Protein AF-A0A316HNI2-F1 (afdb_monomer_lite)

Foldseek 3Di:
DPFCPPPDPVVVLVVLVVLLVVLVVQVVCQPVCCDDLLNVDDSVLSNLLSVLSNQLSVQLNVLVPDTDLSSLVSNLVSLVSNLVSLVVVLVSQCVVPNPVSCVPPSVVSVVSSVVSVVVSVVSVVVSVVVVVVVVVVVVVVVVVVD

Organism: NCBI:txid531938

Radius of gyration: 19.36 Å; chains: 1; bounding box: 36×26×70 Å

Structure (mmCIF, N/CA/C/O backbone):
data_AF-A0A316HNI2-F1
#
_entry.id   AF-A0A316HNI2-F1
#
loop_
_atom_site.group_PDB
_atom_site.id
_atom_site.type_symbol
_atom_site.label_atom_id
_atom_site.label_alt_id
_atom_site.label_comp_id
_atom_site.label_asym_id
_atom_site.label_entity_id
_atom_site.label_seq_id
_atom_site.pdbx_PDB_ins_code
_atom_site.Cartn_x
_atom_site.Cartn_y
_atom_site.Cartn_z
_atom_site.occupancy
_atom_site.B_iso_or_equiv
_atom_site.auth_seq_id
_atom_site.auth_comp_id
_atom_site.auth_asym_id
_atom_site.auth_atom_id
_atom_site.pdbx_PDB_model_num
ATOM 1 N N . MET A 1 1 ? -20.337 -5.136 23.958 1.00 41.50 1 MET A N 1
ATOM 2 C CA . MET A 1 1 ? -19.452 -5.402 22.804 1.00 41.50 1 MET A CA 1
ATOM 3 C C . MET A 1 1 ? -19.250 -4.070 22.103 1.00 41.50 1 MET A C 1
ATOM 5 O O . MET A 1 1 ? -20.216 -3.534 21.580 1.00 41.50 1 MET A O 1
ATOM 9 N N . LEU A 1 2 ? -18.071 -3.454 22.228 1.00 43.50 2 LEU A N 1
ATOM 10 C CA . LEU A 1 2 ? -17.827 -2.126 21.659 1.00 43.50 2 LEU A CA 1
ATOM 11 C C . LEU A 1 2 ? -17.688 -2.287 20.137 1.00 43.50 2 LEU A C 1
ATOM 13 O O . LEU A 1 2 ? -16.615 -2.616 19.632 1.00 43.50 2 LEU A O 1
ATOM 17 N N . VAL A 1 3 ? -18.798 -2.158 19.410 1.00 47.59 3 VAL A N 1
ATOM 18 C CA . VAL A 1 3 ? -18.786 -2.119 17.947 1.00 47.59 3 VAL A CA 1
ATOM 19 C C . VAL A 1 3 ? -18.242 -0.749 17.568 1.00 47.59 3 VAL A C 1
ATOM 21 O O . VAL A 1 3 ? -18.985 0.222 17.462 1.00 47.59 3 VAL A O 1
ATOM 24 N N . ILE A 1 4 ? -16.923 -0.658 17.401 1.00 48.28 4 ILE A N 1
ATOM 25 C CA . ILE A 1 4 ? -16.291 0.483 16.741 1.00 48.28 4 ILE A CA 1
ATOM 26 C C . ILE A 1 4 ? -16.686 0.377 15.268 1.00 48.28 4 ILE A C 1
ATOM 28 O O . ILE A 1 4 ? -15.958 -0.168 14.440 1.00 48.28 4 ILE A O 1
ATOM 32 N N . ARG A 1 5 ? -17.895 0.841 14.941 1.00 47.28 5 ARG A N 1
ATOM 33 C CA . ARG A 1 5 ? -18.292 1.118 13.565 1.00 47.28 5 ARG A CA 1
ATOM 34 C C . ARG A 1 5 ? -17.558 2.399 13.189 1.00 47.28 5 ARG A C 1
ATOM 36 O O . ARG A 1 5 ? -18.071 3.499 13.357 1.00 47.28 5 ARG A O 1
ATOM 43 N N . SER A 1 6 ? -16.298 2.253 12.789 1.00 49.81 6 SER A N 1
ATOM 44 C CA . SER A 1 6 ? -15.567 3.353 12.173 1.00 49.81 6 SER A CA 1
ATOM 45 C C . SER A 1 6 ? -16.362 3.763 10.937 1.00 49.81 6 SER A C 1
ATOM 47 O O . SER A 1 6 ? -16.670 2.915 10.094 1.00 49.81 6 SER A O 1
ATOM 49 N N . GLY A 1 7 ? -16.758 5.034 10.865 1.00 53.22 7 GLY A N 1
ATOM 50 C CA . GLY A 1 7 ? -17.270 5.658 9.651 1.00 53.22 7 GLY A CA 1
ATOM 51 C C . GLY A 1 7 ? -16.155 5.702 8.613 1.00 53.22 7 GLY A C 1
ATOM 52 O O . GLY A 1 7 ? -15.604 6.760 8.334 1.00 53.22 7 GLY A O 1
ATOM 53 N N . ARG A 1 8 ? -15.751 4.536 8.102 1.00 66.00 8 ARG A N 1
ATOM 54 C CA . ARG A 1 8 ? -14.724 4.439 7.074 1.00 66.00 8 ARG A CA 1
ATOM 55 C C . ARG A 1 8 ? -15.312 4.961 5.777 1.00 66.00 8 ARG A C 1
ATOM 57 O O . ARG A 1 8 ? -16.407 4.562 5.376 1.00 66.00 8 ARG A O 1
ATOM 64 N N . HIS A 1 9 ? -14.585 5.870 5.137 1.00 72.31 9 HIS A N 1
ATOM 65 C CA . HIS A 1 9 ? -15.043 6.472 3.898 1.00 72.31 9 HIS A CA 1
ATOM 66 C C . HIS A 1 9 ? -15.122 5.395 2.802 1.00 72.31 9 HIS A C 1
ATOM 68 O O . HIS A 1 9 ? -14.130 4.705 2.560 1.00 72.31 9 HIS A O 1
ATOM 74 N N . PRO A 1 10 ? -16.257 5.265 2.087 1.00 78.69 10 PRO A N 1
ATOM 75 C CA . PRO A 1 10 ? -16.427 4.264 1.025 1.00 78.69 10 PRO A CA 1
ATOM 76 C C . PRO A 1 10 ? -15.368 4.396 -0.079 1.00 78.69 10 PRO A C 1
ATOM 78 O O . PRO A 1 10 ? -14.983 3.413 -0.706 1.00 78.69 10 PRO A O 1
ATOM 81 N N . HIS A 1 11 ? -14.840 5.607 -0.259 1.00 80.69 11 HIS A N 1
ATOM 82 C CA . HIS A 1 11 ? -13.741 5.900 -1.167 1.00 80.69 11 HIS A CA 1
ATOM 83 C C . HIS A 1 11 ? -12.456 5.121 -0.839 1.00 80.69 11 HIS A C 1
ATOM 85 O O . HIS A 1 11 ? -11.773 4.659 -1.746 1.00 80.69 11 HIS A O 1
ATOM 91 N N . GLU A 1 12 ? -12.118 4.944 0.440 1.00 81.38 12 GLU A N 1
ATOM 92 C CA . GLU A 1 12 ? -10.902 4.232 0.849 1.00 81.38 12 GLU A CA 1
ATOM 93 C C . GLU A 1 12 ? -10.992 2.739 0.516 1.00 81.38 12 GLU A C 1
ATOM 95 O O . GLU A 1 12 ? -10.063 2.160 -0.044 1.00 81.38 12 GLU A O 1
ATOM 100 N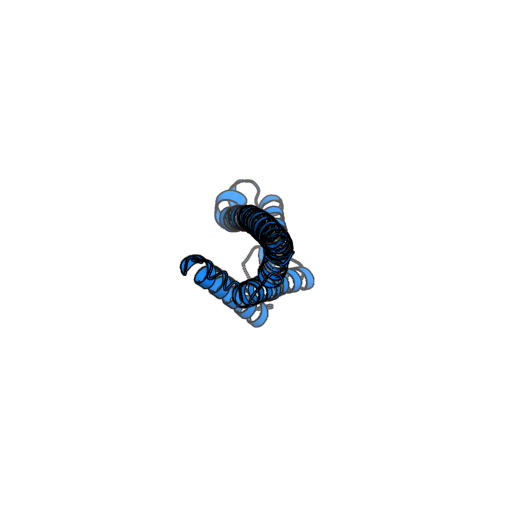 N . VAL A 1 13 ? -12.153 2.134 0.778 1.00 83.81 13 VAL A N 1
ATOM 101 C CA . VAL A 1 13 ? -12.421 0.732 0.431 1.00 83.81 13 VAL A CA 1
ATOM 102 C C . VAL A 1 13 ? -12.376 0.537 -1.082 1.00 83.81 13 VAL A C 1
ATOM 104 O O . VAL A 1 13 ? -11.773 -0.418 -1.565 1.00 83.81 13 VAL A O 1
ATOM 107 N N . MET A 1 14 ? -12.968 1.464 -1.839 1.00 86.06 14 MET A N 1
ATOM 108 C CA . MET A 1 14 ? -12.958 1.413 -3.298 1.00 86.06 14 MET A CA 1
ATOM 109 C C . MET A 1 14 ? -11.539 1.540 -3.864 1.00 86.06 14 MET A C 1
ATOM 111 O O . MET A 1 14 ? -11.175 0.806 -4.777 1.00 86.06 14 MET A O 1
ATOM 115 N N . LEU A 1 15 ? -10.707 2.403 -3.281 1.00 85.19 15 LEU A N 1
ATOM 116 C CA . LEU A 1 15 ? -9.306 2.556 -3.665 1.00 85.19 15 LEU A CA 1
ATOM 117 C C . LEU A 1 15 ? -8.488 1.287 -3.371 1.00 85.19 15 LEU A C 1
ATOM 119 O O . LEU A 1 15 ? -7.745 0.836 -4.240 1.00 85.19 15 LEU A O 1
ATOM 123 N N . LEU A 1 16 ? -8.677 0.653 -2.208 1.00 86.38 16 LEU A N 1
ATOM 124 C CA . LEU A 1 16 ? -8.052 -0.639 -1.896 1.00 86.38 16 LEU A CA 1
ATOM 125 C C . LEU A 1 16 ? -8.493 -1.748 -2.861 1.00 86.38 16 LEU A C 1
ATOM 127 O O . LEU A 1 16 ? -7.660 -2.539 -3.301 1.00 86.38 16 LEU A O 1
ATOM 131 N N . LEU A 1 17 ? -9.774 -1.789 -3.236 1.00 88.75 17 LEU A N 1
ATOM 132 C CA . LEU A 1 17 ? -10.282 -2.738 -4.230 1.00 88.75 17 LEU A CA 1
ATOM 133 C C . LEU A 1 17 ? -9.667 -2.503 -5.612 1.00 88.75 17 LEU A C 1
ATOM 135 O O . LEU A 1 17 ? -9.258 -3.461 -6.264 1.00 88.75 17 LEU A O 1
ATOM 139 N N . LEU A 1 18 ? -9.539 -1.247 -6.045 1.00 87.56 18 LEU A N 1
ATOM 140 C CA . LEU A 1 18 ? -8.876 -0.915 -7.308 1.00 87.56 18 LEU A CA 1
ATOM 141 C C . LEU A 1 18 ? -7.407 -1.351 -7.308 1.00 87.56 18 LEU A C 1
ATOM 143 O O . LEU A 1 18 ? -6.938 -1.902 -8.301 1.00 87.56 18 LEU A O 1
ATOM 147 N N . ILE A 1 19 ? -6.691 -1.171 -6.194 1.00 86.38 19 ILE A N 1
ATOM 148 C CA . ILE A 1 19 ? -5.304 -1.640 -6.049 1.00 86.38 19 ILE A CA 1
ATOM 149 C C . ILE A 1 19 ? -5.237 -3.168 -6.091 1.00 86.38 19 ILE A C 1
ATOM 151 O O . ILE A 1 19 ? -4.370 -3.723 -6.765 1.00 86.38 19 ILE A O 1
ATOM 155 N N . LEU A 1 20 ? -6.160 -3.850 -5.409 1.00 89.12 20 LEU A N 1
ATOM 156 C CA . LEU A 1 20 ? -6.257 -5.308 -5.431 1.00 89.12 20 LEU A CA 1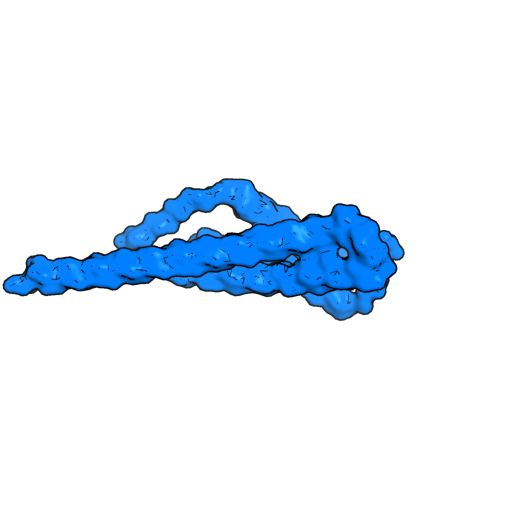
ATOM 157 C C . LEU A 1 20 ? -6.453 -5.816 -6.868 1.00 89.12 20 LEU A C 1
ATOM 159 O O . LEU A 1 20 ? -5.734 -6.710 -7.317 1.00 89.12 20 LEU A O 1
ATOM 163 N N . MET A 1 21 ? -7.375 -5.199 -7.613 1.00 89.50 21 MET A N 1
ATOM 164 C CA . MET A 1 21 ? -7.615 -5.516 -9.021 1.00 89.50 21 MET A CA 1
ATOM 165 C C . MET A 1 21 ? -6.402 -5.197 -9.900 1.00 89.50 21 MET A C 1
ATOM 167 O O . MET A 1 21 ? -6.075 -5.986 -10.783 1.00 89.50 21 MET A O 1
ATOM 171 N N . ALA A 1 22 ? -5.701 -4.087 -9.652 1.00 86.12 22 ALA A N 1
ATOM 172 C CA . ALA A 1 22 ? -4.483 -3.731 -10.377 1.00 86.12 22 ALA A CA 1
ATOM 173 C C . ALA A 1 22 ? -3.351 -4.744 -10.135 1.00 86.12 22 ALA A C 1
ATOM 175 O O . ALA A 1 22 ? -2.681 -5.145 -11.086 1.00 86.12 22 ALA A O 1
ATOM 176 N N . GLY A 1 23 ? -3.170 -5.207 -8.893 1.00 84.56 23 GLY A N 1
ATOM 177 C CA . GLY A 1 23 ? -2.223 -6.271 -8.549 1.00 84.56 23 GLY A CA 1
ATOM 178 C C . GLY A 1 23 ? -2.564 -7.594 -9.237 1.00 84.56 23 GLY A C 1
ATOM 179 O O . GLY A 1 23 ? -1.697 -8.221 -9.842 1.00 84.56 23 GLY A O 1
ATOM 180 N N . PHE A 1 24 ? -3.841 -7.985 -9.219 1.00 89.25 24 PHE A N 1
ATOM 181 C CA . PHE A 1 24 ? -4.314 -9.207 -9.875 1.00 89.25 24 PHE A CA 1
ATOM 182 C C . PHE A 1 24 ? -4.152 -9.161 -11.402 1.00 89.25 24 PHE A C 1
ATOM 184 O O . PHE A 1 24 ? -3.643 -10.108 -12.008 1.00 89.25 24 PHE A O 1
ATOM 191 N N . ASN A 1 25 ? -4.546 -8.050 -12.030 1.00 86.19 25 ASN A N 1
ATOM 192 C CA . ASN A 1 25 ? -4.396 -7.846 -13.469 1.00 86.19 25 ASN A CA 1
ATOM 193 C C . ASN A 1 25 ? -2.909 -7.833 -13.861 1.00 86.19 25 ASN A C 1
ATOM 195 O O . ASN A 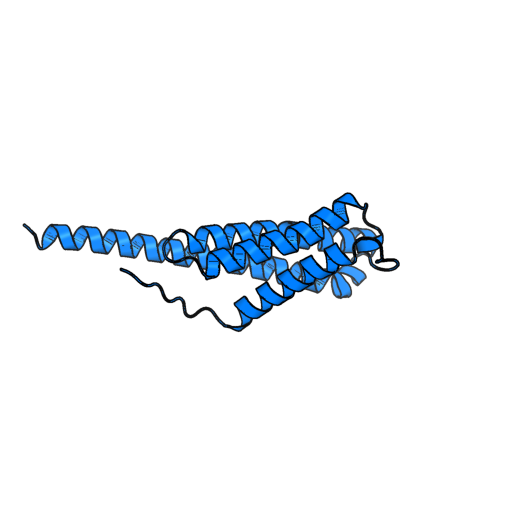1 25 ? -2.502 -8.530 -14.787 1.00 86.19 25 ASN A O 1
ATOM 199 N N . GLY A 1 26 ? -2.076 -7.135 -13.086 1.00 83.00 26 GLY A N 1
ATOM 200 C CA . GLY A 1 26 ? -0.632 -7.095 -13.288 1.00 83.00 26 GLY A CA 1
ATOM 201 C C . GLY A 1 26 ? 0.048 -8.460 -13.191 1.00 83.00 26 GLY A C 1
ATOM 202 O O . GLY A 1 26 ? 0.873 -8.775 -14.041 1.00 83.00 26 GLY A O 1
ATOM 203 N N . LEU A 1 27 ? -0.344 -9.309 -12.233 1.00 85.88 27 LEU A N 1
ATOM 204 C CA . LEU A 1 27 ? 0.128 -10.700 -12.156 1.00 85.88 27 LEU A CA 1
ATOM 205 C C . LEU A 1 27 ? -0.342 -11.538 -13.350 1.00 85.88 27 LEU A C 1
ATOM 207 O O . LEU A 1 27 ? 0.437 -12.299 -13.912 1.00 85.88 27 LEU A O 1
ATOM 211 N N . SER A 1 28 ? -1.596 -11.372 -13.772 1.00 84.31 28 SER A N 1
ATOM 212 C CA . SER A 1 28 ? -2.173 -12.109 -14.909 1.00 84.31 28 SER A CA 1
ATOM 213 C C . SER A 1 28 ? -1.557 -11.705 -16.259 1.00 84.31 28 SER A C 1
ATOM 215 O O . SER A 1 28 ? -1.569 -12.473 -17.227 1.00 84.31 28 SER A O 1
ATOM 217 N N . ALA A 1 29 ? -1.017 -10.487 -16.325 1.00 80.56 29 ALA A N 1
ATOM 218 C CA . ALA A 1 29 ? -0.332 -9.919 -17.478 1.00 80.56 29 ALA A CA 1
ATOM 219 C C . ALA A 1 29 ? 1.203 -9.923 -17.342 1.00 80.56 29 ALA A C 1
ATOM 221 O O . ALA A 1 29 ? 1.883 -9.460 -18.263 1.00 80.56 29 ALA A O 1
ATOM 222 N N . ALA A 1 30 ? 1.755 -10.443 -16.238 1.00 67.88 30 ALA A N 1
ATOM 223 C CA . ALA A 1 30 ? 3.190 -10.513 -15.985 1.00 67.88 30 ALA A CA 1
ATOM 224 C C . ALA A 1 30 ? 3.855 -11.367 -17.076 1.00 67.88 30 ALA A C 1
ATOM 226 O O . ALA A 1 30 ? 3.705 -12.585 -17.110 1.00 67.88 30 ALA A O 1
ATOM 227 N N . GLY A 1 31 ? 4.527 -10.708 -18.022 1.00 62.69 31 GLY A N 1
ATOM 228 C CA . GLY A 1 31 ? 5.104 -11.334 -19.219 1.00 62.69 31 GLY A CA 1
ATOM 229 C C . GLY A 1 31 ? 4.603 -10.767 -20.553 1.00 62.69 31 GLY A C 1
ATOM 230 O O . GLY A 1 31 ? 5.212 -11.032 -21.581 1.00 62.69 31 GLY A O 1
ATOM 231 N N . ARG A 1 32 ? 3.540 -9.947 -20.557 1.00 68.00 32 ARG A N 1
ATOM 232 C CA . ARG A 1 32 ? 3.032 -9.240 -21.758 1.00 68.00 32 ARG A CA 1
ATOM 233 C C . ARG A 1 32 ? 3.327 -7.734 -21.754 1.00 68.00 32 ARG A C 1
ATOM 235 O O . ARG A 1 32 ? 2.981 -7.023 -22.693 1.00 68.00 32 ARG A O 1
ATOM 242 N N . THR A 1 33 ? 3.956 -7.227 -20.697 1.00 61.28 33 THR A N 1
ATOM 243 C CA . THR A 1 33 ? 4.268 -5.806 -20.488 1.00 61.28 33 THR A CA 1
ATOM 244 C C . THR A 1 33 ? 5.524 -5.389 -21.253 1.00 61.28 33 THR A C 1
ATOM 246 O O . THR A 1 33 ? 6.593 -5.248 -20.671 1.00 61.28 33 THR A O 1
ATOM 249 N N . GLY A 1 34 ? 5.395 -5.201 -22.568 1.00 54.59 34 GLY A N 1
ATOM 250 C CA . GLY A 1 34 ? 6.530 -4.907 -23.451 1.00 54.59 34 GLY A CA 1
ATOM 251 C C . GLY A 1 34 ? 7.103 -3.483 -23.381 1.00 54.59 34 GLY A C 1
ATOM 252 O O . GLY A 1 34 ? 8.209 -3.291 -23.857 1.00 54.59 34 GLY A O 1
ATOM 253 N N . ASN A 1 35 ? 6.401 -2.494 -22.798 1.00 56.41 35 ASN A N 1
ATOM 254 C CA . ASN A 1 35 ? 6.771 -1.066 -22.927 1.00 56.41 35 ASN A CA 1
ATOM 255 C C . ASN A 1 35 ? 6.566 -0.201 -21.663 1.00 56.41 35 ASN A C 1
ATOM 257 O O . ASN A 1 35 ? 6.395 1.013 -21.754 1.00 56.41 35 ASN A O 1
ATOM 261 N N . THR A 1 36 ? 6.561 -0.785 -20.465 1.00 70.81 36 THR A N 1
ATOM 262 C CA . THR A 1 36 ? 6.483 -0.005 -19.215 1.00 70.81 36 THR A CA 1
ATOM 263 C C . THR A 1 36 ? 7.833 0.018 -18.502 1.00 70.81 36 THR A C 1
ATOM 265 O O . THR A 1 36 ? 8.639 -0.890 -18.671 1.00 70.81 36 THR A O 1
ATOM 268 N N . VAL A 1 37 ? 8.074 1.014 -17.641 1.00 68.38 37 VAL A N 1
ATOM 269 C CA . VAL A 1 37 ? 9.254 1.030 -16.743 1.00 68.38 37 VAL A CA 1
ATOM 270 C C . VAL A 1 37 ? 9.304 -0.241 -15.878 1.00 68.38 37 VAL A C 1
ATOM 272 O O . VAL A 1 37 ? 10.375 -0.754 -15.568 1.00 68.38 37 VAL A O 1
ATOM 275 N N . LEU A 1 38 ? 8.144 -0.825 -15.560 1.00 68.69 38 LEU A N 1
ATOM 276 C CA . LEU A 1 38 ? 8.070 -2.143 -14.926 1.00 68.69 38 LEU A CA 1
ATOM 277 C C . LEU A 1 38 ? 8.559 -3.276 -15.837 1.00 68.69 38 LEU A C 1
ATOM 279 O O . LEU A 1 38 ? 9.186 -4.201 -15.341 1.00 68.69 38 LEU A O 1
ATOM 283 N N . GLY A 1 39 ? 8.329 -3.198 -17.147 1.00 69.06 39 GLY A N 1
ATOM 284 C CA . GLY A 1 39 ? 8.865 -4.147 -18.126 1.00 69.06 39 GLY A CA 1
ATOM 285 C C . GLY A 1 39 ? 10.392 -4.114 -18.251 1.00 69.06 39 GLY A C 1
ATOM 286 O O . GLY A 1 39 ? 10.977 -5.103 -18.677 1.00 69.06 39 GLY A O 1
ATOM 287 N N . SER A 1 40 ? 11.046 -3.021 -17.836 1.00 72.19 40 SER A N 1
ATOM 288 C CA . SER A 1 40 ? 12.513 -2.968 -17.721 1.00 72.19 40 SER A CA 1
ATOM 289 C C . SER A 1 40 ? 13.067 -3.559 -16.419 1.00 72.19 40 SER A C 1
ATOM 291 O O . SER A 1 40 ? 14.278 -3.741 -16.303 1.00 72.19 40 SER A O 1
ATOM 293 N N . LEU A 1 41 ? 12.212 -3.867 -15.434 1.00 72.50 41 LEU A N 1
ATOM 294 C CA . LEU A 1 41 ? 12.633 -4.554 -14.213 1.00 72.50 41 LEU A CA 1
ATOM 295 C C . LEU A 1 41 ? 12.801 -6.051 -14.473 1.00 72.50 41 LEU A C 1
ATOM 297 O O . LEU A 1 41 ? 12.141 -6.640 -15.329 1.00 72.50 41 LEU A O 1
ATOM 301 N N . SER A 1 42 ? 13.664 -6.692 -13.684 1.00 80.06 42 SER A N 1
ATOM 302 C CA . SER A 1 42 ? 13.813 -8.140 -13.752 1.00 80.06 42 SER A CA 1
ATOM 303 C C . SER A 1 42 ? 12.485 -8.841 -13.398 1.00 80.06 42 SER A C 1
ATOM 305 O O . SER A 1 42 ? 11.739 -8.357 -12.538 1.00 80.06 42 SER A O 1
ATOM 307 N N . PRO A 1 43 ? 12.184 -10.007 -14.003 1.00 81.69 43 PRO A N 1
ATOM 308 C CA . PRO A 1 43 ? 10.966 -10.768 -13.717 1.00 81.69 43 PRO A CA 1
ATOM 309 C C . PRO A 1 43 ? 10.626 -10.964 -12.224 1.00 81.69 43 PRO A C 1
ATOM 311 O O . PRO A 1 43 ? 9.459 -10.784 -11.868 1.00 81.69 43 PRO A O 1
ATOM 314 N N . PRO A 1 44 ? 11.580 -11.269 -11.312 1.00 82.94 44 PRO A N 1
ATOM 315 C CA . PRO A 1 44 ? 11.255 -11.404 -9.891 1.00 82.94 44 PRO A CA 1
ATOM 316 C C . PRO A 1 44 ? 10.791 -10.087 -9.260 1.00 82.94 44 PRO A C 1
ATOM 318 O O . PRO A 1 44 ? 9.897 -10.102 -8.418 1.00 82.94 44 PRO A O 1
ATOM 321 N N . TRP A 1 45 ? 11.333 -8.944 -9.687 1.00 82.12 45 TRP A N 1
ATOM 322 C CA . TRP A 1 45 ? 10.915 -7.634 -9.184 1.00 82.12 45 TRP A CA 1
ATOM 323 C C . TRP A 1 45 ? 9.480 -7.300 -9.582 1.00 82.12 45 TRP A C 1
ATOM 325 O O . TRP A 1 45 ? 8.710 -6.791 -8.769 1.00 82.12 45 TRP A O 1
ATOM 335 N N . LEU A 1 46 ? 9.108 -7.624 -10.820 1.00 83.31 46 LEU A N 1
ATOM 336 C CA . LEU A 1 46 ? 7.755 -7.421 -11.324 1.00 83.31 46 LEU A CA 1
ATOM 337 C C . LEU A 1 46 ? 6.740 -8.282 -10.552 1.00 83.31 46 LEU A C 1
ATOM 339 O O . LEU A 1 46 ? 5.691 -7.781 -10.142 1.00 83.31 46 LEU A O 1
ATOM 343 N N . LEU A 1 47 ? 7.085 -9.544 -10.273 1.00 85.25 47 LEU A N 1
ATOM 344 C CA . LEU A 1 47 ? 6.279 -10.425 -9.424 1.00 85.25 47 LEU A CA 1
ATOM 345 C C . LEU A 1 47 ? 6.155 -9.884 -7.999 1.00 85.25 47 LEU A C 1
ATOM 347 O O . LEU A 1 47 ? 5.045 -9.805 -7.480 1.00 85.25 47 LEU A O 1
ATOM 351 N N . MET A 1 48 ? 7.263 -9.468 -7.380 1.00 85.44 48 MET A N 1
ATOM 352 C CA . MET A 1 48 ? 7.252 -8.886 -6.034 1.00 85.44 48 MET A CA 1
ATOM 353 C C . MET A 1 48 ? 6.392 -7.625 -5.961 1.00 85.44 48 MET A C 1
ATOM 355 O O . MET A 1 48 ? 5.668 -7.441 -4.984 1.00 85.44 48 MET A O 1
ATOM 359 N N . PHE A 1 49 ? 6.432 -6.777 -6.991 1.00 86.25 49 PHE A N 1
ATOM 360 C CA . PHE A 1 49 ? 5.624 -5.567 -7.043 1.00 86.25 49 PHE A CA 1
ATOM 361 C C . PHE A 1 49 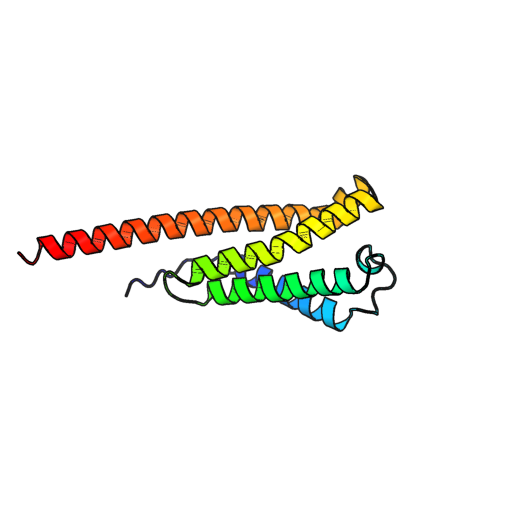? 4.131 -5.898 -7.069 1.00 86.25 49 PHE A C 1
ATOM 363 O O . PHE A 1 49 ? 3.398 -5.495 -6.166 1.00 86.25 49 PHE A O 1
ATOM 370 N N . TYR A 1 50 ? 3.675 -6.683 -8.049 1.00 87.50 50 TYR A N 1
ATOM 371 C CA . TYR A 1 50 ? 2.250 -6.989 -8.180 1.00 87.50 50 TYR A CA 1
ATOM 372 C C . TYR A 1 50 ? 1.723 -7.906 -7.069 1.00 87.50 50 TYR A C 1
ATOM 374 O O . TYR A 1 50 ? 0.598 -7.711 -6.605 1.00 87.50 50 TYR A O 1
ATOM 382 N N . ALA A 1 51 ? 2.531 -8.850 -6.578 1.00 88.12 51 ALA A N 1
ATOM 383 C CA . ALA A 1 51 ? 2.182 -9.652 -5.409 1.00 88.12 51 ALA A CA 1
ATOM 384 C C . ALA A 1 51 ? 2.099 -8.790 -4.143 1.00 88.12 51 ALA A C 1
ATOM 386 O O . ALA A 1 51 ? 1.169 -8.953 -3.360 1.00 88.12 51 ALA A O 1
ATOM 387 N N . GLY A 1 52 ? 3.012 -7.832 -3.961 1.00 87.25 52 GLY A N 1
ATOM 388 C CA . GLY A 1 52 ? 2.975 -6.889 -2.844 1.00 87.25 52 GLY A CA 1
ATOM 389 C C . GLY A 1 52 ? 1.734 -5.994 -2.869 1.00 87.25 52 GLY A C 1
ATOM 390 O O . GLY A 1 52 ? 1.102 -5.807 -1.830 1.00 87.25 52 GLY A O 1
ATOM 391 N N . LEU A 1 53 ? 1.331 -5.510 -4.052 1.00 86.50 53 LEU A N 1
ATOM 392 C CA . LEU A 1 53 ? 0.062 -4.795 -4.243 1.00 86.50 53 LEU A CA 1
ATOM 393 C C . LEU A 1 53 ? -1.137 -5.659 -3.836 1.00 86.50 53 LEU A C 1
ATOM 395 O O . LEU A 1 53 ? -1.984 -5.218 -3.061 1.00 86.50 53 LEU A O 1
ATOM 399 N N . LEU A 1 54 ? -1.191 -6.893 -4.344 1.00 89.50 54 LEU A N 1
ATOM 400 C CA . LEU A 1 54 ? -2.298 -7.816 -4.111 1.00 89.50 54 LEU A CA 1
ATOM 401 C C . LEU A 1 54 ? -2.408 -8.203 -2.630 1.00 89.50 54 LEU A C 1
ATOM 403 O O . LEU A 1 54 ? -3.477 -8.096 -2.032 1.00 89.50 54 LEU A O 1
ATOM 407 N N . VAL A 1 55 ? -1.297 -8.621 -2.022 1.00 90.00 55 VAL A N 1
ATOM 408 C CA . VAL A 1 55 ? -1.250 -9.037 -0.616 1.00 90.00 55 VAL A CA 1
ATOM 409 C C . VAL A 1 55 ? -1.492 -7.844 0.302 1.00 90.00 55 VAL A C 1
ATOM 411 O O . VAL A 1 55 ? -2.310 -7.939 1.211 1.00 90.00 55 VAL A O 1
ATOM 414 N N . GLY A 1 56 ? -0.841 -6.706 0.054 1.00 88.56 56 GLY A N 1
ATOM 415 C CA . GLY A 1 56 ? -0.989 -5.511 0.882 1.00 88.56 56 GLY A CA 1
ATOM 416 C C . GLY A 1 56 ? -2.417 -4.961 0.872 1.00 88.56 56 GLY A C 1
ATOM 417 O O . GLY A 1 56 ? -2.994 -4.737 1.938 1.00 88.56 56 GLY A O 1
ATOM 418 N N . ALA A 1 57 ? -3.028 -4.827 -0.311 1.00 87.38 57 ALA A N 1
ATOM 419 C CA . ALA A 1 57 ? -4.421 -4.398 -0.434 1.00 87.38 57 ALA A CA 1
ATOM 420 C C . ALA A 1 57 ? -5.397 -5.429 0.149 1.00 87.38 57 ALA A C 1
ATOM 422 O O . ALA A 1 57 ? -6.326 -5.055 0.864 1.00 87.38 57 ALA A O 1
ATOM 423 N N . GLY A 1 58 ? -5.167 -6.724 -0.086 1.00 88.00 58 GLY A N 1
ATOM 424 C CA . GLY A 1 58 ? -5.987 -7.798 0.475 1.00 88.00 58 GLY A CA 1
ATOM 425 C C . GLY A 1 58 ? -5.962 -7.801 2.003 1.00 88.00 58 GLY A C 1
ATOM 426 O O . GLY A 1 58 ? -7.013 -7.829 2.640 1.00 88.00 58 GLY A O 1
ATOM 427 N N . MET A 1 59 ? -4.777 -7.681 2.605 1.00 88.56 59 MET A N 1
ATOM 428 C CA . MET A 1 59 ? -4.631 -7.564 4.057 1.00 88.56 59 MET A CA 1
ATOM 429 C C . MET A 1 59 ? -5.278 -6.286 4.590 1.00 88.56 59 MET A C 1
ATOM 431 O O . MET A 1 59 ? -5.960 -6.342 5.610 1.00 88.56 59 MET A O 1
ATOM 435 N N . ALA A 1 60 ? -5.135 -5.154 3.897 1.00 85.62 60 ALA A N 1
ATOM 436 C CA . ALA A 1 60 ? -5.796 -3.916 4.292 1.00 85.62 60 ALA A CA 1
ATOM 437 C C . ALA A 1 60 ? -7.328 -4.064 4.302 1.00 85.62 60 ALA A C 1
ATOM 439 O O . ALA A 1 60 ? -7.967 -3.710 5.290 1.00 85.62 60 ALA A O 1
ATOM 440 N N . ILE A 1 61 ? -7.914 -4.683 3.271 1.00 86.25 61 ILE A N 1
ATOM 441 C CA . ILE A 1 61 ? -9.356 -4.979 3.201 1.00 86.25 61 ILE A CA 1
ATOM 442 C C . ILE A 1 61 ? -9.780 -5.922 4.333 1.00 86.25 61 ILE A C 1
ATOM 444 O O . ILE A 1 61 ? -10.780 -5.674 5.006 1.00 86.25 61 ILE A O 1
ATOM 448 N N . VAL A 1 62 ? -9.012 -6.981 4.595 1.00 87.00 62 VAL A N 1
ATOM 449 C CA . VAL A 1 62 ? -9.294 -7.908 5.701 1.00 87.00 62 VAL A CA 1
ATOM 450 C C . VAL A 1 62 ? -9.241 -7.182 7.049 1.00 87.00 62 VAL A C 1
ATOM 452 O O . VAL A 1 62 ? -10.133 -7.363 7.875 1.00 87.00 62 VAL A O 1
ATOM 455 N N . GLY A 1 63 ? -8.257 -6.305 7.260 1.00 82.62 63 GLY A N 1
ATOM 456 C CA . GLY A 1 63 ? -8.167 -5.448 8.444 1.00 82.62 63 GLY A CA 1
ATOM 457 C C . GLY A 1 63 ? -9.334 -4.466 8.568 1.00 82.62 63 GLY A C 1
ATOM 458 O O . GLY A 1 63 ? -9.789 -4.172 9.677 1.00 82.62 63 GLY A O 1
ATOM 459 N N . VAL A 1 64 ? -9.882 -4.018 7.436 1.00 81.12 64 VAL A N 1
ATOM 460 C CA . VAL A 1 64 ? -11.091 -3.195 7.403 1.00 81.12 64 VAL A CA 1
ATOM 461 C C . VAL A 1 64 ? -12.325 -3.985 7.856 1.00 81.12 64 VAL A C 1
ATOM 463 O O . VAL A 1 64 ? -13.130 -3.470 8.632 1.00 81.12 64 VAL A O 1
ATOM 466 N N . VAL A 1 65 ? -12.474 -5.235 7.426 1.00 82.44 65 VAL A N 1
ATOM 467 C CA . VAL A 1 65 ? -13.648 -6.063 7.757 1.00 82.44 65 VAL A CA 1
ATOM 468 C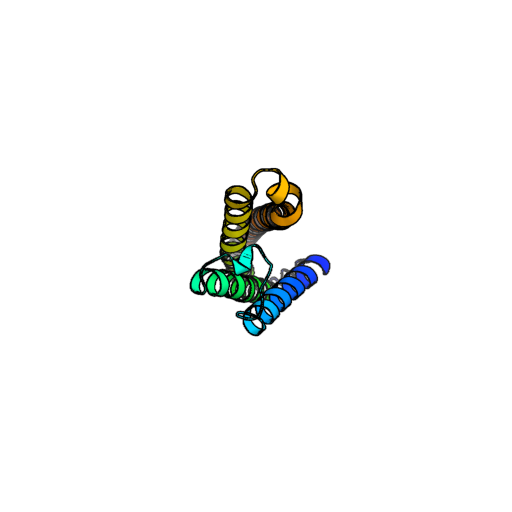 C . VAL A 1 65 ? -13.564 -6.667 9.167 1.00 82.44 65 VAL A C 1
ATOM 470 O O . VAL A 1 65 ? -14.592 -6.898 9.804 1.00 82.44 65 VAL A O 1
ATOM 473 N N . LEU A 1 66 ? -12.355 -6.909 9.681 1.00 81.88 66 LEU A N 1
ATOM 474 C CA . LEU A 1 66 ? -12.142 -7.561 10.973 1.00 81.88 66 LEU A CA 1
ATOM 475 C C . LEU A 1 66 ? -12.625 -6.701 12.159 1.00 81.88 66 LEU A C 1
ATOM 477 O O . LEU A 1 66 ? -12.131 -5.588 12.360 1.00 81.88 66 LEU A O 1
ATOM 481 N N . PRO A 1 67 ? -13.520 -7.229 13.014 1.00 70.12 67 PRO A N 1
ATOM 482 C CA . PRO A 1 67 ? -13.974 -6.518 14.199 1.00 70.12 67 PRO A CA 1
ATOM 483 C C . PRO A 1 67 ? -12.918 -6.509 15.317 1.00 70.12 67 PRO A C 1
ATOM 485 O O . PRO A 1 67 ? -12.106 -7.425 15.474 1.00 70.12 67 PRO A O 1
ATOM 488 N N . GLY A 1 68 ? -12.987 -5.480 16.164 1.00 72.06 68 GLY A N 1
ATOM 489 C CA . GLY A 1 68 ? -12.171 -5.358 17.372 1.00 72.06 68 GLY A CA 1
ATOM 490 C C . GLY A 1 68 ? -10.739 -4.874 17.124 1.00 72.06 68 GLY A C 1
ATOM 491 O O . GLY A 1 68 ? -10.408 -4.312 16.086 1.00 72.06 68 GLY A O 1
ATOM 492 N N . LEU A 1 69 ? -9.868 -5.089 18.112 1.00 69.31 69 LEU A N 1
ATOM 493 C CA . LEU A 1 69 ? -8.504 -4.539 18.136 1.00 69.31 69 LEU A CA 1
ATOM 494 C C . LEU A 1 69 ? -7.548 -5.168 17.104 1.00 69.31 69 LEU A C 1
ATOM 496 O O . LEU A 1 69 ? -6.472 -4.625 16.867 1.00 69.31 69 LEU A O 1
ATOM 500 N N . LYS A 1 70 ? -7.929 -6.294 16.486 1.00 77.38 70 LYS A N 1
ATOM 501 C CA . LYS A 1 70 ? -7.116 -6.991 15.476 1.00 77.38 70 LYS A CA 1
ATOM 502 C C . LYS A 1 70 ? -7.187 -6.314 14.101 1.00 77.38 70 LYS A C 1
ATOM 504 O O . LYS A 1 70 ? -6.176 -6.280 13.407 1.00 77.38 70 LYS A O 1
ATOM 509 N N . GLY A 1 71 ? -8.336 -5.737 13.736 1.00 79.56 71 GLY A N 1
ATOM 510 C CA . GLY A 1 71 ? -8.546 -5.084 12.436 1.00 79.56 71 GLY A CA 1
ATOM 511 C C . GLY A 1 71 ? -7.536 -3.967 12.133 1.00 79.56 71 GLY A C 1
ATOM 512 O O . GLY A 1 71 ? -6.827 -4.064 11.133 1.00 79.56 71 GLY A O 1
ATOM 513 N N . PRO A 1 72 ? -7.359 -2.978 13.032 1.00 78.31 72 PRO A N 1
ATOM 514 C CA . PRO A 1 72 ? -6.371 -1.904 12.876 1.00 78.31 72 PRO A CA 1
ATOM 515 C C . PRO A 1 72 ? -4.930 -2.393 12.665 1.00 78.31 72 PRO A C 1
ATOM 517 O O . PRO A 1 72 ? -4.166 -1.801 11.907 1.00 78.31 72 PRO A O 1
ATOM 520 N N . VAL A 1 73 ? -4.534 -3.484 13.327 1.00 82.25 73 VAL A N 1
ATOM 521 C CA . VAL A 1 73 ? -3.173 -4.033 13.207 1.00 82.25 73 VAL A CA 1
ATOM 522 C C . VAL A 1 73 ? -2.967 -4.668 11.834 1.00 82.25 73 VAL A C 1
ATOM 524 O O . VAL A 1 73 ? -1.950 -4.419 11.188 1.00 82.25 73 VAL A O 1
ATOM 527 N N . VAL A 1 74 ? -3.945 -5.453 11.379 1.00 84.50 74 VAL A N 1
ATOM 528 C CA . VAL A 1 74 ? -3.911 -6.106 10.064 1.00 84.50 74 VAL A CA 1
ATOM 529 C C . VAL A 1 74 ? -3.959 -5.066 8.941 1.00 84.50 74 VAL A C 1
ATOM 531 O O . VAL A 1 74 ? -3.208 -5.182 7.975 1.00 84.50 74 VAL A O 1
ATOM 534 N N . GLU A 1 75 ? -4.753 -4.004 9.104 1.00 84.00 75 GLU A N 1
ATOM 535 C CA . GLU A 1 75 ? -4.808 -2.876 8.167 1.00 84.00 75 GLU A CA 1
ATOM 536 C C . GLU A 1 75 ? -3.458 -2.158 8.065 1.00 84.00 75 GLU A C 1
ATOM 538 O O . GLU A 1 75 ? -2.922 -1.998 6.969 1.00 84.00 75 GLU A O 1
ATOM 543 N N . ALA A 1 76 ? -2.858 -1.788 9.201 1.00 83.50 76 ALA A N 1
ATOM 544 C CA . ALA A 1 76 ? -1.558 -1.122 9.225 1.00 83.50 76 ALA A CA 1
ATOM 545 C C . ALA A 1 76 ? -0.445 -1.984 8.606 1.00 83.50 76 ALA A C 1
ATOM 547 O O . ALA A 1 76 ? 0.434 -1.457 7.924 1.00 83.50 76 ALA A O 1
ATOM 548 N N . PHE A 1 77 ? -0.482 -3.301 8.827 1.00 86.50 77 PHE A N 1
ATOM 549 C CA . PHE A 1 77 ? 0.469 -4.223 8.215 1.00 86.50 77 PHE A CA 1
ATOM 550 C C . PHE A 1 77 ? 0.271 -4.311 6.696 1.00 86.50 77 PHE A C 1
ATOM 552 O O . PHE A 1 77 ? 1.241 -4.175 5.953 1.00 86.50 77 PHE A O 1
ATOM 559 N N . GLY A 1 78 ? -0.975 -4.450 6.229 1.00 86.06 78 GLY A N 1
ATOM 560 C CA . GLY A 1 78 ? -1.301 -4.470 4.800 1.00 86.06 78 GLY A CA 1
ATOM 561 C C . GLY A 1 78 ? -0.859 -3.197 4.074 1.00 86.06 78 GLY A C 1
ATOM 562 O O . GLY A 1 78 ? -0.201 -3.272 3.037 1.00 86.06 78 GLY A O 1
ATOM 563 N N . LEU A 1 79 ? -1.112 -2.026 4.669 1.00 86.44 79 LEU A N 1
ATOM 564 C CA . LEU A 1 79 ? -0.643 -0.737 4.146 1.00 86.44 79 LEU A CA 1
ATOM 565 C C . LEU A 1 79 ? 0.889 -0.649 4.097 1.00 86.44 79 LEU A C 1
ATOM 567 O O . LEU A 1 79 ? 1.442 -0.111 3.138 1.00 86.44 79 LEU A O 1
ATOM 571 N N . GLY A 1 80 ? 1.590 -1.197 5.093 1.00 85.31 80 GLY A N 1
ATOM 572 C CA . GLY A 1 80 ? 3.054 -1.263 5.102 1.00 85.31 80 GLY A CA 1
ATOM 573 C C . GLY A 1 80 ? 3.611 -2.125 3.966 1.00 85.31 80 GLY A C 1
ATOM 574 O O . GLY A 1 80 ? 4.471 -1.669 3.211 1.00 85.31 80 GLY A O 1
ATOM 575 N N . VAL A 1 81 ? 3.067 -3.335 3.800 1.00 85.88 81 VAL A N 1
ATOM 576 C CA . VAL A 1 81 ? 3.432 -4.264 2.714 1.00 85.88 81 VAL A CA 1
ATOM 577 C C . VAL A 1 81 ? 3.152 -3.653 1.340 1.00 85.88 81 VAL A C 1
ATOM 579 O O . VAL A 1 81 ? 3.950 -3.828 0.428 1.00 85.88 81 VAL A O 1
ATOM 582 N N . PHE A 1 82 ? 2.068 -2.889 1.202 1.00 82.88 82 PHE A N 1
ATOM 583 C CA . PHE A 1 82 ? 1.712 -2.173 -0.026 1.00 82.88 82 PHE A CA 1
ATOM 584 C C . PHE A 1 82 ? 2.633 -0.971 -0.323 1.00 82.88 82 PHE A C 1
ATOM 586 O O . PHE A 1 82 ? 2.937 -0.683 -1.481 1.00 82.88 82 PHE A O 1
ATOM 593 N N . THR A 1 83 ? 3.111 -0.270 0.707 1.00 86.94 83 THR A N 1
ATOM 594 C CA . THR A 1 83 ? 3.901 0.964 0.545 1.00 86.94 83 THR A CA 1
ATOM 595 C C . THR A 1 83 ? 5.316 0.700 0.026 1.00 86.94 83 THR A C 1
ATOM 597 O O . THR A 1 83 ? 5.833 1.478 -0.774 1.00 86.94 83 THR A O 1
ATOM 600 N N . LEU A 1 84 ? 5.948 -0.402 0.440 1.00 86.56 84 LEU A N 1
ATOM 601 C CA . LEU A 1 84 ? 7.322 -0.729 0.035 1.00 86.56 84 LEU A CA 1
ATOM 602 C C . LEU A 1 84 ? 7.479 -0.920 -1.491 1.00 86.56 84 LEU A C 1
ATOM 604 O O . LEU A 1 84 ? 8.356 -0.274 -2.070 1.00 86.56 84 LEU A O 1
ATOM 608 N N . PRO A 1 85 ? 6.632 -1.715 -2.176 1.00 84.50 85 PRO A N 1
ATOM 609 C CA . PRO A 1 85 ? 6.633 -1.809 -3.633 1.00 84.50 85 PRO A CA 1
ATOM 610 C C . PRO A 1 85 ? 6.441 -0.463 -4.335 1.00 84.50 85 PRO A C 1
ATOM 612 O O . PRO A 1 85 ? 7.130 -0.188 -5.314 1.00 84.50 85 PRO A O 1
ATOM 615 N N . LEU A 1 86 ? 5.534 0.389 -3.840 1.00 85.44 86 LEU A N 1
ATOM 616 C CA . LEU A 1 86 ? 5.276 1.705 -4.432 1.00 85.44 86 LEU A CA 1
ATOM 617 C C . LEU A 1 86 ? 6.491 2.628 -4.342 1.00 85.44 86 LEU A C 1
ATOM 619 O O . LEU A 1 86 ? 6.851 3.263 -5.333 1.00 85.44 86 LEU A O 1
ATOM 623 N N . LEU A 1 87 ? 7.150 2.674 -3.183 1.00 86.94 87 LEU A N 1
ATOM 624 C CA . LEU A 1 87 ? 8.386 3.438 -3.017 1.00 86.94 87 LEU A CA 1
ATOM 625 C C . LEU A 1 87 ? 9.501 2.895 -3.915 1.00 86.94 87 LEU A C 1
ATOM 627 O O . LEU A 1 87 ? 10.194 3.678 -4.563 1.00 86.94 87 LEU A O 1
ATOM 631 N N . GLY A 1 88 ? 9.632 1.568 -4.007 1.00 85.50 88 GLY A N 1
ATOM 632 C CA . GLY A 1 88 ? 10.579 0.920 -4.915 1.00 85.50 88 GLY A CA 1
ATOM 633 C C . GLY A 1 88 ? 10.335 1.299 -6.376 1.00 85.50 88 GLY A C 1
ATOM 634 O O . GLY A 1 88 ? 11.274 1.647 -7.088 1.00 85.50 88 GLY A O 1
ATOM 635 N N . TYR A 1 89 ? 9.072 1.324 -6.809 1.00 83.69 89 TYR A N 1
ATOM 636 C CA . TYR A 1 89 ? 8.706 1.763 -8.154 1.00 83.69 89 TYR A CA 1
ATOM 637 C C . TYR A 1 89 ? 9.015 3.247 -8.389 1.00 83.69 89 TYR A C 1
ATOM 639 O O . TYR A 1 89 ? 9.625 3.588 -9.400 1.00 83.69 89 TYR A O 1
ATOM 647 N N . GLY A 1 90 ? 8.663 4.128 -7.448 1.00 84.44 90 GLY A N 1
ATOM 648 C CA . GLY A 1 90 ? 8.990 5.555 -7.535 1.00 84.44 90 GLY A CA 1
ATOM 649 C C . GLY A 1 90 ? 10.499 5.805 -7.640 1.00 84.44 90 GLY A C 1
ATOM 650 O O . GLY A 1 90 ? 10.937 6.594 -8.476 1.00 84.44 90 GLY A O 1
ATOM 651 N N . ALA A 1 91 ? 11.298 5.076 -6.855 1.00 86.00 91 ALA A N 1
ATOM 652 C CA . ALA A 1 91 ? 12.755 5.128 -6.917 1.00 86.00 91 ALA A CA 1
ATOM 653 C C . ALA A 1 91 ? 13.295 4.598 -8.255 1.00 86.00 91 ALA A C 1
ATOM 655 O O . ALA A 1 91 ? 14.152 5.239 -8.859 1.00 86.00 91 ALA A O 1
ATOM 656 N N . ALA A 1 92 ? 12.769 3.479 -8.760 1.00 83.31 92 ALA A N 1
ATOM 657 C CA . ALA A 1 92 ? 13.171 2.923 -10.052 1.00 83.31 92 ALA A CA 1
ATOM 658 C C . ALA A 1 92 ? 12.877 3.892 -11.209 1.00 83.31 92 ALA A C 1
ATOM 660 O O . ALA A 1 92 ? 13.735 4.117 -12.060 1.00 83.31 92 ALA A O 1
ATOM 661 N N . VAL A 1 93 ? 11.700 4.527 -11.208 1.00 84.06 93 VAL A N 1
ATOM 662 C CA . VAL A 1 93 ? 11.339 5.564 -12.186 1.00 84.06 93 VAL A CA 1
ATOM 663 C C . VAL A 1 93 ? 12.290 6.757 -12.087 1.00 84.06 93 VAL A C 1
ATOM 665 O O . VAL A 1 93 ? 12.786 7.229 -13.112 1.00 84.06 93 VAL A O 1
ATOM 668 N N . PHE A 1 94 ? 12.587 7.217 -10.870 1.00 85.50 94 PHE A N 1
ATOM 669 C CA . PHE A 1 94 ? 13.518 8.320 -10.647 1.00 85.50 94 PHE A CA 1
ATOM 670 C C . PHE A 1 94 ? 14.928 8.007 -11.162 1.00 85.50 94 PHE A C 1
ATOM 672 O O . PHE A 1 94 ? 15.524 8.839 -11.839 1.00 85.50 94 PHE A O 1
ATOM 679 N N . VAL A 1 95 ? 15.442 6.800 -10.916 1.00 86.06 95 VAL A N 1
ATOM 680 C CA . VAL A 1 95 ? 16.760 6.372 -11.413 1.00 86.06 95 VAL A CA 1
ATOM 681 C C . VAL A 1 95 ? 16.768 6.247 -12.940 1.00 86.06 95 VAL A C 1
ATOM 683 O O . VAL A 1 95 ? 17.715 6.691 -13.580 1.00 86.06 95 VAL A O 1
ATOM 686 N N . ALA A 1 96 ? 15.716 5.682 -13.537 1.00 83.06 96 ALA A N 1
ATOM 687 C CA . ALA A 1 96 ? 15.671 5.419 -14.976 1.00 83.06 96 ALA A CA 1
ATOM 688 C C . ALA A 1 96 ? 15.437 6.677 -15.829 1.00 83.06 96 ALA A C 1
ATOM 690 O O . ALA A 1 96 ? 15.916 6.763 -16.957 1.00 83.06 96 ALA A O 1
ATOM 691 N N . THR A 1 97 ? 14.662 7.639 -15.324 1.00 83.38 97 THR A N 1
ATOM 692 C CA . THR A 1 97 ? 14.140 8.761 -16.134 1.00 83.38 97 THR A CA 1
ATOM 693 C C . THR A 1 97 ? 14.291 10.134 -15.471 1.00 83.38 97 THR A C 1
ATOM 695 O O . THR A 1 97 ? 13.896 11.156 -16.041 1.00 83.38 97 THR A O 1
ATOM 698 N N . GLY A 1 98 ? 14.874 10.184 -14.272 1.00 84.81 98 GLY A N 1
ATOM 699 C CA . GLY A 1 98 ? 15.097 11.409 -13.515 1.00 84.81 98 GLY A CA 1
ATOM 700 C C . GLY A 1 98 ? 13.808 12.067 -13.019 1.00 84.81 98 GLY A C 1
ATOM 701 O O . GLY A 1 98 ? 12.748 11.451 -12.883 1.00 84.81 98 GLY A O 1
ATOM 702 N N . TRP A 1 99 ? 13.893 13.375 -12.767 1.00 85.31 99 TRP A N 1
ATOM 703 C CA . TRP A 1 99 ? 12.791 14.172 -12.214 1.00 85.31 99 TRP A CA 1
ATOM 704 C C . TRP A 1 99 ? 11.542 14.184 -13.109 1.00 85.31 99 TRP A C 1
ATOM 706 O O . TRP A 1 99 ? 10.416 14.215 -12.620 1.00 85.31 99 TRP A O 1
ATOM 716 N N . ARG A 1 100 ? 11.724 14.108 -14.434 1.00 81.94 100 ARG A N 1
ATOM 717 C CA . ARG A 1 100 ? 10.618 14.132 -15.402 1.00 81.94 100 ARG A CA 1
ATOM 718 C C . ARG A 1 100 ? 9.708 12.912 -15.285 1.00 81.94 100 ARG A C 1
ATOM 720 O O . ARG A 1 100 ? 8.494 13.084 -15.283 1.00 81.94 100 ARG A O 1
ATOM 727 N N . GLY A 1 101 ? 10.265 11.709 -15.150 1.00 77.62 101 GLY A N 1
ATOM 728 C CA . GLY A 1 101 ? 9.436 10.518 -14.954 1.00 77.62 101 GLY A CA 1
ATOM 729 C C . GLY A 1 101 ? 8.859 10.418 -13.548 1.00 77.62 101 GLY A C 1
ATOM 730 O O . GLY A 1 101 ? 7.755 9.897 -13.384 1.00 77.62 101 GLY A O 1
ATOM 731 N N . LEU A 1 102 ? 9.536 10.981 -12.540 1.00 81.50 102 LEU A N 1
ATOM 732 C CA . LEU A 1 102 ? 8.960 11.096 -11.202 1.00 81.50 102 LEU A CA 1
ATOM 733 C C . LEU A 1 102 ? 7.695 11.967 -11.212 1.00 81.50 102 LEU A C 1
ATOM 735 O O . LEU A 1 102 ? 6.739 11.635 -10.528 1.00 81.50 102 LEU A O 1
ATOM 739 N N . LEU A 1 103 ? 7.645 13.036 -12.010 1.00 80.69 103 LEU A N 1
ATOM 740 C CA . LEU A 1 103 ? 6.455 13.888 -12.113 1.00 80.69 103 LEU A CA 1
ATOM 741 C C . LEU A 1 103 ? 5.287 13.212 -12.848 1.00 80.69 103 LEU A C 1
ATOM 743 O O . LEU A 1 103 ? 4.134 13.419 -12.471 1.00 80.69 103 LEU A O 1
ATOM 747 N N . THR A 1 104 ? 5.557 12.399 -13.872 1.00 77.62 104 THR A N 1
ATOM 748 C CA . THR A 1 104 ? 4.505 11.796 -14.709 1.00 77.62 104 THR A CA 1
ATOM 749 C C . THR A 1 104 ? 4.047 10.424 -14.220 1.00 77.62 104 THR A C 1
ATOM 751 O O . THR A 1 104 ? 2.854 10.217 -14.028 1.00 77.62 104 THR A O 1
ATOM 754 N N . ALA A 1 105 ? 4.973 9.489 -14.000 1.00 74.75 105 ALA A N 1
ATOM 755 C CA . ALA A 1 105 ? 4.666 8.102 -13.639 1.00 74.75 105 ALA A CA 1
ATOM 756 C C . ALA A 1 105 ? 4.920 7.806 -12.152 1.00 74.75 105 ALA A C 1
ATOM 758 O O . ALA A 1 105 ? 4.173 7.055 -11.524 1.00 74.75 105 ALA A O 1
ATOM 759 N N . GLY A 1 106 ? 5.959 8.408 -11.569 1.00 79.88 106 GLY A N 1
ATOM 760 C CA . GLY A 1 106 ? 6.322 8.192 -10.166 1.00 79.88 106 GLY A CA 1
ATOM 761 C C . GLY A 1 106 ? 5.456 8.967 -9.164 1.00 79.88 106 GLY A C 1
ATOM 762 O O . GLY A 1 106 ? 5.401 8.595 -7.993 1.00 79.88 106 GLY A O 1
ATOM 763 N N . SER A 1 107 ? 4.745 10.005 -9.608 1.00 81.06 107 SER A N 1
ATOM 764 C CA . SER A 1 107 ? 3.998 10.925 -8.745 1.00 81.06 107 SER A CA 1
ATOM 765 C C . SER A 1 107 ? 2.836 10.221 -8.067 1.00 81.06 107 SER A C 1
ATOM 767 O O . SER A 1 107 ? 2.653 10.365 -6.860 1.00 81.06 107 SER A O 1
ATOM 769 N N . PHE A 1 108 ? 2.127 9.365 -8.806 1.00 82.69 108 PHE A N 1
ATOM 770 C CA . PHE A 1 108 ? 1.104 8.492 -8.243 1.00 82.69 108 PHE A CA 1
ATOM 771 C C . PHE A 1 108 ? 1.675 7.610 -7.127 1.00 82.69 108 PHE A C 1
ATOM 773 O O . PHE A 1 108 ? 1.124 7.570 -6.031 1.00 82.69 108 PHE A O 1
ATOM 780 N N . ALA A 1 109 ? 2.809 6.949 -7.364 1.00 84.81 109 ALA A N 1
ATOM 781 C CA . ALA A 1 109 ? 3.405 6.050 -6.381 1.00 84.81 109 ALA A CA 1
ATOM 782 C C . ALA A 1 109 ? 3.866 6.784 -5.114 1.00 84.81 109 ALA A C 1
ATOM 784 O O . ALA A 1 109 ? 3.659 6.289 -4.005 1.00 84.81 109 ALA A O 1
ATOM 785 N N . VAL A 1 110 ? 4.424 7.987 -5.263 1.00 84.69 110 VAL A N 1
ATOM 786 C CA . VAL A 1 110 ? 4.827 8.845 -4.141 1.00 84.69 110 VAL A CA 1
ATOM 787 C C . VAL A 1 110 ? 3.611 9.323 -3.346 1.00 84.69 110 VAL A C 1
ATOM 789 O O . VAL A 1 110 ? 3.578 9.151 -2.128 1.00 84.69 110 VAL A O 1
ATOM 792 N N . VAL A 1 111 ? 2.585 9.862 -4.013 1.00 87.06 111 VAL A N 1
ATOM 793 C CA . VAL A 1 111 ? 1.359 10.349 -3.356 1.00 87.06 111 VAL A CA 1
ATOM 794 C C . VAL A 1 111 ? 0.643 9.214 -2.629 1.00 87.06 111 VAL A C 1
ATOM 796 O O . VAL A 1 111 ? 0.251 9.375 -1.474 1.00 87.06 111 VAL A O 1
ATOM 799 N N . MET A 1 112 ? 0.537 8.043 -3.256 1.00 84.44 112 MET A N 1
ATOM 800 C CA . MET A 1 112 ? -0.063 6.861 -2.639 1.00 84.44 112 MET A CA 1
ATOM 801 C C . MET A 1 112 ? 0.742 6.369 -1.438 1.00 84.44 112 MET A C 1
ATOM 803 O O . MET A 1 112 ? 0.163 6.037 -0.408 1.00 84.44 112 MET A O 1
ATOM 807 N N . SER A 1 113 ? 2.073 6.390 -1.523 1.00 86.75 113 SER A N 1
ATOM 808 C CA . SER A 1 113 ? 2.935 6.037 -0.390 1.00 86.75 113 SER A CA 1
ATOM 809 C C . SER A 1 113 ? 2.732 6.989 0.790 1.00 86.75 113 SER A C 1
ATOM 811 O O . SER A 1 113 ? 2.597 6.541 1.928 1.00 86.75 113 SER A O 1
ATOM 813 N N . ILE A 1 114 ? 2.636 8.297 0.529 1.00 87.81 114 ILE A N 1
ATOM 814 C CA . ILE A 1 114 ? 2.342 9.300 1.562 1.00 87.81 114 ILE A CA 1
ATOM 815 C C . ILE A 1 114 ? 0.957 9.057 2.168 1.00 87.81 114 ILE A C 1
ATOM 817 O O . ILE A 1 114 ? 0.823 9.050 3.392 1.00 87.81 114 ILE A O 1
ATOM 821 N N . ALA A 1 115 ? -0.059 8.808 1.337 1.00 86.50 115 ALA A N 1
ATOM 822 C CA . ALA A 1 115 ? -1.417 8.526 1.794 1.00 86.50 115 ALA A CA 1
ATOM 823 C C . ALA A 1 115 ? -1.470 7.284 2.701 1.00 86.50 115 ALA A C 1
ATOM 825 O O . ALA A 1 115 ? -2.085 7.328 3.767 1.00 86.50 115 ALA A O 1
ATOM 826 N N . ASN A 1 116 ? -0.760 6.210 2.342 1.00 86.19 116 ASN A N 1
ATOM 827 C CA . ASN A 1 116 ? -0.683 4.990 3.147 1.00 86.19 116 ASN A CA 1
ATOM 828 C C . ASN A 1 116 ? 0.006 5.218 4.494 1.00 86.19 116 ASN A C 1
ATOM 830 O O . ASN A 1 116 ? -0.475 4.747 5.524 1.00 86.19 116 ASN A O 1
ATOM 834 N N . VAL A 1 117 ? 1.123 5.950 4.505 1.00 87.31 117 VAL A N 1
ATOM 835 C CA . VAL A 1 117 ? 1.849 6.285 5.739 1.00 87.31 117 VAL A CA 1
ATOM 836 C C . VAL A 1 117 ? 0.980 7.154 6.644 1.00 87.31 117 VAL A C 1
ATOM 838 O O . VAL A 1 117 ? 0.864 6.890 7.843 1.00 87.31 117 VAL A O 1
ATOM 841 N N . TRP A 1 118 ? 0.310 8.154 6.071 1.00 88.56 118 TRP A N 1
ATOM 842 C CA . TRP A 1 118 ? -0.633 8.998 6.796 1.00 88.56 118 TRP A CA 1
ATOM 843 C C . TRP A 1 118 ? -1.766 8.173 7.407 1.00 88.56 118 TRP A C 1
ATOM 845 O O . TRP A 1 118 ? -2.075 8.313 8.594 1.00 88.56 118 TRP A O 1
ATOM 855 N N . ARG A 1 119 ? -2.337 7.244 6.635 1.00 84.00 119 ARG A N 1
ATOM 856 C CA . ARG A 1 119 ? -3.369 6.328 7.120 1.00 84.00 119 ARG A CA 1
ATOM 857 C C . ARG A 1 119 ? -2.849 5.423 8.233 1.00 84.00 119 ARG A C 1
ATOM 859 O O . ARG A 1 119 ? -3.511 5.280 9.257 1.00 84.00 119 ARG A O 1
ATOM 866 N N . MET A 1 120 ? -1.630 4.903 8.116 1.00 84.94 120 MET A N 1
ATOM 867 C CA . MET A 1 120 ? -0.993 4.117 9.174 1.00 84.94 120 MET A CA 1
ATOM 868 C C . MET A 1 120 ? -0.882 4.911 10.488 1.00 84.94 120 MET A C 1
ATOM 870 O O . MET A 1 120 ? -1.120 4.366 11.570 1.00 84.94 120 MET A O 1
ATOM 874 N N . PHE A 1 121 ? -0.574 6.212 10.421 1.00 87.00 121 PHE A N 1
ATOM 875 C CA . PHE A 1 121 ? -0.574 7.084 11.598 1.00 87.00 121 PHE A CA 1
ATOM 876 C C . PHE A 1 121 ? -1.973 7.304 12.180 1.00 87.00 121 PHE A C 1
ATOM 878 O O . PHE A 1 121 ? -2.117 7.274 13.407 1.00 87.00 121 PHE A O 1
ATOM 885 N N . GLN A 1 122 ? -2.998 7.474 11.338 1.00 85.06 122 GLN A N 1
ATOM 886 C CA . GLN A 1 122 ? -4.391 7.568 11.792 1.00 85.06 122 GLN A CA 1
ATOM 887 C C . GLN A 1 122 ? -4.820 6.299 12.529 1.00 85.06 122 GLN A C 1
ATOM 889 O O . GLN A 1 122 ? -5.245 6.378 13.679 1.00 85.06 122 GLN A O 1
ATOM 894 N N . VAL A 1 123 ? -4.590 5.129 11.931 1.00 83.31 123 VAL A N 1
ATOM 895 C CA . VAL A 1 123 ? -4.915 3.823 12.521 1.00 83.31 123 VAL A CA 1
ATOM 896 C C . VAL A 1 123 ? -4.209 3.636 13.870 1.00 83.31 123 VAL A C 1
ATOM 898 O O . VAL A 1 123 ? -4.820 3.219 14.853 1.00 83.31 123 VAL A O 1
ATOM 901 N N . ARG A 1 124 ? -2.932 4.032 13.979 1.00 84.25 124 ARG A N 1
ATOM 902 C CA . ARG A 1 124 ? -2.189 4.017 15.255 1.00 84.25 124 ARG A CA 1
ATOM 903 C C . ARG A 1 124 ? -2.767 4.973 16.299 1.00 84.25 124 ARG A C 1
ATOM 905 O O . ARG A 1 124 ? -2.672 4.698 17.497 1.00 84.25 124 ARG A O 1
ATOM 912 N N . ARG A 1 125 ? -3.297 6.126 15.888 1.00 84.81 125 ARG A N 1
ATOM 913 C CA . ARG A 1 125 ? -3.938 7.092 16.792 1.00 84.81 125 ARG A CA 1
ATOM 914 C C . ARG A 1 125 ? -5.289 6.564 17.278 1.00 84.81 125 ARG A C 1
ATOM 916 O O . ARG A 1 125 ? -5.524 6.577 18.484 1.00 84.81 125 ARG A O 1
ATOM 923 N N . GLU A 1 126 ? -6.115 6.042 16.376 1.00 82.31 126 GLU A N 1
ATOM 924 C CA . GLU A 1 126 ? -7.404 5.409 16.687 1.00 82.31 126 GLU A CA 1
ATOM 925 C C . GLU A 1 126 ? -7.224 4.220 17.637 1.00 82.31 126 GLU A C 1
ATOM 927 O O . GLU A 1 126 ? -7.911 4.121 18.652 1.00 82.31 126 GLU A O 1
ATOM 932 N N . PHE A 1 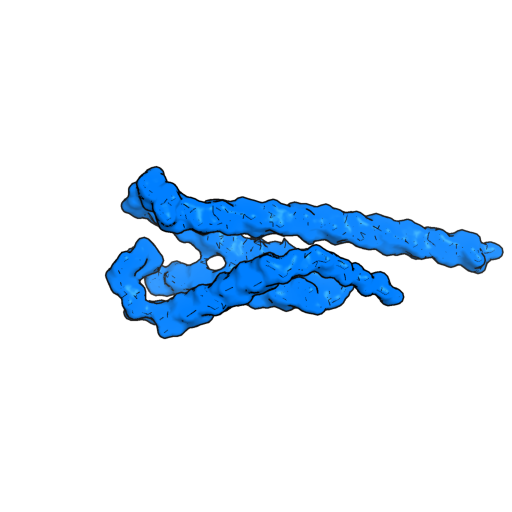127 ? -6.231 3.367 17.376 1.00 80.44 127 PHE A N 1
ATOM 933 C CA . PHE A 1 127 ? -5.908 2.235 18.240 1.00 80.44 127 PHE A CA 1
ATOM 934 C C . PHE A 1 127 ? -5.505 2.672 19.654 1.00 80.44 127 PHE A C 1
ATOM 936 O O . PHE A 1 127 ? -5.966 2.097 20.641 1.00 80.44 127 PHE A O 1
ATOM 943 N N . ARG A 1 128 ? -4.667 3.713 19.776 1.00 82.19 128 ARG A N 1
ATOM 944 C CA . ARG A 1 128 ? -4.277 4.268 21.083 1.00 82.19 128 ARG A CA 1
ATOM 945 C C . ARG A 1 128 ? -5.478 4.835 21.842 1.00 82.19 128 ARG A C 1
ATOM 947 O O . ARG A 1 128 ? -5.601 4.570 23.035 1.00 82.19 128 ARG A O 1
ATOM 954 N N . ALA A 1 129 ? -6.375 5.545 21.157 1.00 82.00 129 ALA A N 1
ATOM 955 C CA . ALA A 1 129 ? -7.597 6.081 21.755 1.00 82.00 129 ALA A CA 1
ATOM 956 C C . ALA A 1 129 ? -8.552 4.965 22.219 1.00 82.00 129 ALA A C 1
ATOM 958 O O . ALA A 1 129 ? -9.025 4.990 23.354 1.00 82.00 129 ALA A O 1
ATOM 959 N N . ALA A 1 130 ? -8.769 3.942 21.386 1.00 79.06 130 ALA A N 1
ATOM 960 C CA . ALA A 1 130 ? -9.604 2.791 21.728 1.00 79.06 130 ALA A CA 1
ATOM 961 C C . ALA A 1 130 ? -9.045 2.005 22.925 1.00 79.06 130 ALA A C 1
ATOM 963 O O . ALA A 1 130 ? -9.800 1.588 23.805 1.00 79.06 130 ALA A O 1
ATOM 964 N N . ARG A 1 131 ? -7.716 1.842 23.001 1.00 78.56 131 ARG A N 1
ATOM 965 C CA . ARG A 1 131 ? -7.055 1.187 24.137 1.00 78.56 131 ARG A CA 1
ATOM 966 C C . ARG A 1 131 ? -7.224 1.983 25.433 1.00 78.56 131 ARG A C 1
ATOM 968 O O . ARG A 1 131 ? -7.525 1.382 26.458 1.00 78.56 131 ARG A O 1
ATOM 975 N N . ALA A 1 132 ? -7.078 3.308 25.393 1.00 80.25 132 ALA A N 1
ATOM 976 C CA . ALA A 1 132 ? -7.282 4.164 26.564 1.00 80.25 132 ALA A CA 1
ATOM 977 C C . ALA A 1 132 ? -8.733 4.106 27.084 1.00 80.25 132 ALA A C 1
ATOM 979 O O . ALA A 1 132 ? -8.947 3.949 28.285 1.00 80.25 132 ALA A O 1
ATOM 980 N N . GLY A 1 133 ? -9.726 4.136 26.185 1.00 76.38 133 GLY A N 1
ATOM 981 C CA . GLY A 1 133 ? -11.141 4.002 26.557 1.00 76.38 133 GLY A CA 1
ATOM 982 C C . GLY A 1 133 ? -11.495 2.629 27.141 1.00 76.38 133 GLY A C 1
ATOM 983 O O . GLY A 1 133 ? -12.261 2.538 28.101 1.00 76.38 133 GLY A O 1
ATOM 984 N N . ALA A 1 134 ? -10.896 1.552 26.621 1.00 74.69 134 ALA A N 1
ATOM 985 C CA . ALA A 1 134 ? -11.087 0.207 27.163 1.00 74.69 134 ALA A CA 1
ATOM 986 C C . ALA A 1 134 ? -10.522 0.063 28.589 1.00 74.69 134 ALA A C 1
ATOM 988 O O . ALA A 1 134 ? -11.156 -0.571 29.430 1.00 74.69 134 ALA A O 1
ATOM 989 N N . VAL A 1 135 ? -9.372 0.686 28.876 1.00 73.62 135 VAL A N 1
ATOM 990 C CA . VAL A 1 135 ? -8.780 0.710 30.226 1.00 73.62 135 VAL A CA 1
ATOM 991 C C . VAL A 1 135 ? -9.662 1.499 31.198 1.00 73.62 135 VAL A C 1
ATOM 993 O O . VAL A 1 135 ? -9.977 0.988 32.267 1.00 73.62 135 VAL A O 1
ATOM 996 N N . ALA A 1 136 ? -10.138 2.688 30.812 1.00 72.12 136 ALA A N 1
ATOM 997 C CA . ALA A 1 136 ? -11.003 3.511 31.664 1.00 72.12 136 ALA A CA 1
ATOM 998 C C . ALA A 1 136 ? -12.317 2.800 32.048 1.00 72.12 136 ALA A C 1
ATOM 1000 O O . ALA A 1 136 ? -12.752 2.877 33.194 1.00 72.12 136 ALA A O 1
ATOM 1001 N N . THR A 1 137 ? -12.909 2.052 31.111 1.00 67.88 137 THR A N 1
ATOM 1002 C CA . THR A 1 137 ? -14.164 1.308 31.335 1.00 67.88 137 THR A CA 1
ATOM 1003 C C . THR A 1 137 ? -13.983 0.104 32.273 1.00 67.88 137 THR A C 1
ATOM 1005 O O . THR A 1 137 ? -14.918 -0.301 32.961 1.00 67.88 137 THR A O 1
ATOM 1008 N N . HIS A 1 138 ? -12.786 -0.492 32.312 1.00 61.59 138 HIS A N 1
ATOM 1009 C CA . HIS A 1 138 ? -12.473 -1.567 33.258 1.00 61.59 138 HIS A CA 1
ATOM 1010 C C . HIS A 1 138 ? -12.296 -1.044 34.687 1.00 61.59 138 HIS A C 1
ATOM 1012 O O . HIS A 1 138 ? -12.712 -1.715 35.628 1.00 61.59 138 HIS A O 1
ATOM 1018 N N . THR A 1 139 ? -11.731 0.154 34.855 1.00 64.12 139 THR A N 1
ATOM 1019 C CA . THR A 1 139 ? -11.538 0.767 36.175 1.00 64.12 139 THR A CA 1
ATOM 1020 C C . THR A 1 139 ? -12.864 1.176 36.819 1.00 64.12 139 THR A C 1
ATOM 1022 O O . THR A 1 139 ? -13.054 0.925 38.004 1.00 64.12 139 THR A O 1
ATOM 1025 N N . THR A 1 140 ? -13.815 1.737 36.063 1.00 64.81 140 THR A N 1
ATOM 1026 C CA . THR A 1 140 ? -15.118 2.154 36.619 1.00 64.81 140 THR A CA 1
ATOM 1027 C C . THR A 1 140 ? -15.980 0.977 37.078 1.00 64.81 140 THR A C 1
ATOM 1029 O O . THR A 1 140 ? -16.592 1.052 38.139 1.00 64.81 140 THR A O 1
ATOM 1032 N N . ARG A 1 141 ? -15.957 -0.156 36.361 1.00 61.69 141 ARG A N 1
ATOM 1033 C CA . ARG A 1 141 ? -16.681 -1.375 36.776 1.00 61.69 141 ARG A CA 1
ATOM 1034 C C . ARG A 1 141 ? -16.209 -1.967 38.104 1.00 61.69 141 ARG A C 1
ATOM 1036 O O . ARG A 1 141 ? -16.985 -2.662 38.747 1.00 61.69 141 ARG A O 1
ATOM 1043 N N . HIS A 1 142 ? -14.961 -1.730 38.501 1.00 58.81 142 HIS A N 1
ATOM 1044 C CA . HIS A 1 142 ? -14.454 -2.198 39.792 1.00 58.81 142 HIS A CA 1
ATOM 1045 C C . HIS A 1 142 ? -14.868 -1.303 40.966 1.00 58.81 142 HIS A C 1
ATOM 1047 O O . HIS A 1 142 ? -14.843 -1.778 42.093 1.00 58.81 142 HIS A O 1
ATOM 1053 N N . VAL A 1 143 ? -15.264 -0.051 40.712 1.00 61.69 143 VAL A N 1
ATOM 1054 C CA . VAL A 1 143 ? -15.674 0.905 41.755 1.00 61.69 143 VAL A CA 1
ATOM 1055 C C . VAL A 1 143 ? -17.167 0.789 42.081 1.00 61.69 143 VAL A C 1
ATOM 1057 O O . VAL A 1 143 ? -17.562 1.018 43.213 1.00 61.69 143 VAL A O 1
ATOM 1060 N N . GLU A 1 144 ? -18.006 0.395 41.121 1.00 58.72 144 GLU A N 1
ATOM 1061 C CA . GLU A 1 144 ? -19.458 0.226 41.338 1.00 58.72 144 GLU A CA 1
ATOM 1062 C C . GLU A 1 144 ? -19.842 -1.139 41.943 1.00 58.72 144 GLU A C 1
ATOM 1064 O O . GLU A 1 144 ? -21.006 -1.370 42.259 1.00 58.72 144 GLU A O 1
ATOM 1069 N N . GLY A 1 145 ? -18.882 -2.060 42.072 1.00 56.16 145 GLY A N 1
ATOM 1070 C CA . GLY A 1 145 ? -19.099 -3.418 42.586 1.00 56.16 145 GLY A CA 1
ATOM 1071 C C . GLY A 1 145 ? -18.596 -3.668 44.011 1.00 56.16 145 GLY A C 1
ATOM 1072 O O . GLY A 1 145 ? -18.609 -4.821 44.441 1.00 56.16 145 GLY A O 1
ATOM 1073 N N . SER A 1 146 ? -18.119 -2.632 44.707 1.00 50.62 146 SER A N 1
ATOM 1074 C CA . SER A 1 146 ? -17.626 -2.666 46.095 1.00 50.62 146 SER A CA 1
ATOM 1075 C C . SER A 1 146 ? -18.505 -1.821 47.000 1.00 50.62 146 SER A C 1
ATOM 1077 O O . SER A 1 146 ? -18.822 -2.292 48.110 1.00 50.62 146 SER A O 1
#

Sequence (146 aa):
MLVIRSGRHPHEVMLLLLILMAGFNGLSAAGRTGNTVLGSLSPPWLLMFYAGLLVGAGMAIVGVVLPGLKGPVVEAFGLGVFTLPLLGYGAAVFVATGWRGLLTAGSFAVVMSIANVWRMFQVRREFRAARAGAVATHTTRHVEGS

Secondary structure (DSSP, 8-state):
---------HHHHHHHHHHHHHHHHHHHTTTT--SSGGGGS-HHHHHHHHHHHHHHHHHHHHHHHS-TTHHHHHHHHHHHHHHHHHHHHHHHHHHHHHHHHIIIIIHHHHHHHHHHHHHHHHHHHHHHHHHHHHHHHHHHHHHTT-

pLDDT: mean 78.65, std 11.01, range [41.5, 90.0]